Protein AF-X1U7I9-F1 (afdb_monomer)

Organism: NCBI:txid412755

Secondary structure (DSSP, 8-state):
--HHHHHHPPSSHHHHHHIIIIIS--PPPS---SSHHHHHHH-S-EEPTTSSEEEE--GGGTT--EEEE--TTT-HHHHHHHHHHHHT-B-TTS-BS-SEEEEEE-TTS-EEEEEEE---SSTTPPPEEEE-SS-BS-HHHHHHHHHHHHHHH-

Sequence (154 aa):
MDKSTILAMEAGEGLDKLVAAEVMGELMPEPTPENALDLQLAGSPVKSPKGNWLCLCRYDEGDIPTWRPLPYSTDIAAAWPVVERMRSMEDGQGSALLCCLTIYSDHDLCWDIRWRYSELSNRNDGHKEHRLPTCYDDFPEAICKAALLTKLAG

Radius of gyration: 17.8 Å; Cα contacts (8 Å, |Δi|>4): 269; chains: 1; bounding box: 46×27×50 Å

Structure (mmCIF, N/CA/C/O backbone):
data_AF-X1U7I9-F1
#
_entry.id   AF-X1U7I9-F1
#
loop_
_atom_site.group_PDB
_atom_site.id
_atom_site.type_symbol
_atom_site.label_atom_id
_atom_site.label_alt_id
_atom_site.label_comp_id
_atom_site.label_asym_id
_atom_site.label_entity_id
_atom_site.label_seq_id
_atom_site.pdbx_PDB_ins_code
_atom_site.Cartn_x
_atom_site.Cartn_y
_atom_site.Cartn_z
_atom_site.occupancy
_atom_site.B_iso_or_equiv
_atom_site.auth_seq_id
_atom_site.auth_comp_id
_atom_site.auth_asym_id
_atom_site.auth_atom_id
_atom_site.pdbx_PDB_model_num
ATOM 1 N N . MET A 1 1 ? 9.390 -12.060 1.003 1.00 79.44 1 MET A N 1
ATOM 2 C CA . MET A 1 1 ? 8.123 -12.278 0.273 1.00 79.44 1 MET A CA 1
ATOM 3 C C . MET A 1 1 ? 8.441 -12.413 -1.203 1.00 79.44 1 MET A C 1
ATOM 5 O O . MET A 1 1 ? 9.406 -11.796 -1.629 1.00 79.44 1 MET A O 1
ATOM 9 N N . ASP A 1 2 ? 7.720 -13.227 -1.965 1.00 89.19 2 ASP A N 1
ATOM 10 C CA . ASP A 1 2 ? 7.990 -13.438 -3.391 1.00 89.19 2 ASP A CA 1
ATOM 11 C C . ASP A 1 2 ? 6.939 -12.755 -4.285 1.00 89.19 2 ASP A C 1
ATOM 13 O O . ASP A 1 2 ? 5.849 -12.383 -3.844 1.00 89.19 2 ASP A O 1
ATOM 17 N N . LYS A 1 3 ? 7.277 -12.602 -5.570 1.00 87.31 3 LYS A N 1
ATOM 18 C CA . LYS A 1 3 ? 6.434 -11.936 -6.573 1.00 87.31 3 LYS A CA 1
ATOM 19 C C . LYS A 1 3 ? 5.053 -12.581 -6.718 1.00 87.31 3 LYS A C 1
ATOM 21 O O . LYS A 1 3 ? 4.079 -11.857 -6.903 1.00 87.31 3 LYS A O 1
ATOM 26 N N . SER A 1 4 ? 4.962 -13.913 -6.665 1.00 88.38 4 SER A N 1
ATOM 27 C CA . SER A 1 4 ? 3.691 -14.612 -6.887 1.00 88.38 4 SER A CA 1
ATOM 28 C C . SER A 1 4 ? 2.707 -14.363 -5.746 1.00 88.38 4 SER A C 1
ATOM 30 O O . SER A 1 4 ? 1.541 -14.072 -6.006 1.00 88.38 4 SER A O 1
ATOM 32 N N . THR A 1 5 ? 3.201 -14.346 -4.505 1.00 91.25 5 THR A N 1
ATOM 33 C CA . THR A 1 5 ? 2.375 -14.044 -3.335 1.00 91.25 5 THR A CA 1
ATOM 34 C C . THR A 1 5 ? 1.824 -12.622 -3.395 1.00 91.25 5 THR A C 1
ATOM 36 O O . THR A 1 5 ? 0.626 -12.451 -3.224 1.00 91.25 5 THR A O 1
ATOM 39 N N . ILE A 1 6 ? 2.640 -11.606 -3.714 1.00 89.69 6 ILE A N 1
ATOM 40 C CA . ILE A 1 6 ? 2.164 -10.207 -3.808 1.00 89.69 6 ILE A CA 1
ATOM 41 C C . ILE A 1 6 ? 1.063 -10.051 -4.859 1.00 89.69 6 ILE A C 1
ATOM 43 O O . ILE A 1 6 ? 0.075 -9.362 -4.623 1.00 89.69 6 ILE A O 1
ATOM 47 N N . LEU A 1 7 ? 1.218 -10.691 -6.020 1.00 88.62 7 LEU A N 1
ATOM 48 C CA . LEU A 1 7 ? 0.227 -10.607 -7.094 1.00 88.62 7 LEU A CA 1
ATOM 49 C C . LEU A 1 7 ? -1.103 -11.272 -6.716 1.00 88.62 7 LEU A C 1
ATOM 51 O O . LEU A 1 7 ? -2.151 -10.785 -7.134 1.00 88.62 7 LEU A O 1
ATOM 55 N N . ALA A 1 8 ? -1.058 -12.341 -5.918 1.00 91.38 8 ALA A N 1
ATOM 56 C CA . ALA A 1 8 ? -2.233 -13.082 -5.467 1.00 91.38 8 ALA A CA 1
ATOM 57 C C . ALA A 1 8 ? -2.956 -12.451 -4.263 1.00 91.38 8 ALA A C 1
ATOM 59 O O . ALA A 1 8 ? -4.062 -12.875 -3.944 1.00 91.38 8 ALA A O 1
ATOM 60 N N . MET A 1 9 ? -2.356 -11.470 -3.578 1.00 92.62 9 MET A N 1
ATOM 61 C CA . MET A 1 9 ? -3.013 -10.786 -2.458 1.00 92.62 9 MET A CA 1
ATOM 62 C C . MET A 1 9 ? -4.183 -9.940 -2.952 1.00 92.62 9 MET A C 1
ATOM 64 O O . MET A 1 9 ? -4.022 -9.163 -3.887 1.00 92.62 9 MET A O 1
ATOM 68 N N . GLU A 1 10 ? -5.336 -10.054 -2.308 1.00 92.88 10 GLU A N 1
ATOM 69 C CA . GLU A 1 10 ? -6.471 -9.163 -2.559 1.00 92.88 10 GLU A CA 1
ATOM 70 C C . GLU A 1 10 ? -6.238 -7.785 -1.921 1.00 92.88 10 GLU A C 1
ATOM 72 O O . GLU A 1 10 ? -5.449 -7.642 -0.977 1.00 92.88 10 GLU A O 1
ATOM 77 N N . ALA A 1 11 ? -6.934 -6.769 -2.434 1.00 92.94 11 ALA A N 1
ATOM 78 C CA . ALA A 1 11 ? -6.999 -5.465 -1.790 1.00 92.94 11 ALA A CA 1
ATOM 79 C C . ALA A 1 11 ? -7.575 -5.582 -0.367 1.00 92.94 11 ALA A C 1
ATOM 81 O O . ALA A 1 11 ? -8.477 -6.374 -0.092 1.00 92.94 11 ALA A O 1
ATOM 82 N N . GLY A 1 12 ? -7.049 -4.770 0.546 1.00 93.50 12 GLY A N 1
ATOM 83 C CA . GLY A 1 12 ? -7.462 -4.717 1.941 1.00 93.50 12 GLY A CA 1
ATOM 84 C C . GLY A 1 12 ? -6.295 -4.805 2.918 1.00 93.50 12 GLY A C 1
ATOM 85 O O . GLY A 1 12 ? -5.121 -4.677 2.570 1.00 93.50 12 GLY A O 1
ATOM 86 N N . GLU A 1 13 ? -6.633 -5.061 4.182 1.00 92.06 13 GLU A N 1
ATOM 87 C CA . GLU A 1 13 ? -5.721 -4.859 5.309 1.00 92.06 13 GLU A CA 1
ATOM 88 C C . GLU A 1 13 ? -4.409 -5.646 5.202 1.00 92.06 13 GLU A C 1
ATOM 90 O O . GLU A 1 13 ? -3.361 -5.149 5.606 1.00 92.06 13 GLU A O 1
ATOM 95 N N . GLY A 1 14 ? -4.436 -6.865 4.657 1.00 94.25 14 GLY A N 1
ATOM 96 C CA . GLY A 1 14 ? -3.224 -7.665 4.474 1.00 94.25 14 GLY A CA 1
ATOM 97 C C . GLY A 1 14 ? -2.220 -6.995 3.533 1.00 94.25 14 GLY A C 1
ATOM 98 O O . GLY A 1 14 ? -1.033 -6.909 3.857 1.00 94.25 14 GLY A O 1
ATOM 99 N N . LEU A 1 15 ? -2.700 -6.487 2.394 1.00 94.81 15 LEU A N 1
ATOM 100 C CA . LEU A 1 15 ? -1.881 -5.763 1.424 1.00 94.81 15 LEU A CA 1
ATOM 101 C C . LEU A 1 15 ? -1.442 -4.406 1.988 1.00 94.81 15 LEU A C 1
ATOM 103 O O . LEU A 1 15 ? -0.271 -4.048 1.884 1.00 94.81 15 LEU A O 1
ATOM 107 N N . ASP A 1 16 ? -2.340 -3.701 2.673 1.00 96.69 16 ASP A N 1
ATOM 108 C CA . ASP A 1 16 ? -2.069 -2.391 3.269 1.00 96.69 16 ASP A CA 1
ATOM 109 C C . ASP A 1 16 ? -0.999 -2.445 4.367 1.00 96.69 16 ASP A C 1
ATOM 111 O O . ASP A 1 16 ? -0.104 -1.600 4.405 1.00 96.69 16 ASP A O 1
ATOM 115 N N . LYS A 1 17 ? -1.037 -3.468 5.234 1.00 94.94 17 LYS A N 1
ATOM 116 C CA . LYS A 1 17 ? -0.002 -3.704 6.257 1.00 94.94 17 LYS A CA 1
ATOM 117 C C . LYS A 1 17 ? 1.365 -3.895 5.618 1.00 94.94 17 LYS A C 1
ATOM 119 O O . LYS A 1 17 ? 2.361 -3.362 6.106 1.00 94.94 17 LYS A O 1
ATOM 124 N N . LEU A 1 18 ? 1.404 -4.656 4.527 1.00 95.31 18 LEU A N 1
ATOM 125 C CA . LEU A 1 18 ? 2.635 -4.925 3.807 1.00 95.31 18 LEU A CA 1
ATOM 126 C C . LEU A 1 18 ? 3.174 -3.653 3.141 1.00 95.31 18 LEU A C 1
ATOM 128 O O . LEU A 1 18 ? 4.366 -3.383 3.234 1.00 95.31 18 LEU A O 1
ATOM 132 N N . VAL A 1 19 ? 2.313 -2.830 2.538 1.00 95.06 19 VAL A N 1
ATOM 133 C CA . VAL A 1 19 ? 2.701 -1.524 1.977 1.00 95.06 19 VAL A CA 1
ATOM 134 C C . VAL A 1 19 ? 3.221 -0.584 3.069 1.00 95.06 19 VAL A C 1
ATOM 136 O O . VAL A 1 19 ? 4.281 0.021 2.894 1.00 95.06 19 VAL A O 1
ATOM 139 N N . ALA A 1 20 ? 2.541 -0.493 4.214 1.00 94.69 20 ALA A N 1
ATOM 140 C CA . ALA A 1 20 ? 2.972 0.335 5.340 1.00 94.69 20 ALA A CA 1
ATOM 141 C C . ALA A 1 20 ? 4.374 -0.064 5.842 1.00 94.69 20 ALA A C 1
ATOM 143 O O . ALA A 1 20 ? 5.261 0.783 5.986 1.00 94.69 20 ALA A O 1
ATOM 144 N N . ALA A 1 21 ? 4.601 -1.364 6.038 1.00 93.56 21 ALA A N 1
ATOM 145 C CA . ALA A 1 21 ? 5.871 -1.891 6.523 1.00 93.56 21 ALA A CA 1
ATOM 146 C C . ALA A 1 21 ? 6.986 -1.777 5.477 1.00 93.56 21 ALA A C 1
ATOM 148 O O . ALA A 1 21 ? 8.064 -1.248 5.753 1.00 93.56 21 ALA A O 1
ATOM 149 N N . GLU A 1 22 ? 6.734 -2.264 4.264 1.00 92.50 22 GLU A N 1
ATOM 150 C CA . GLU A 1 22 ? 7.778 -2.459 3.269 1.00 92.50 22 GLU A CA 1
ATOM 151 C C . GLU A 1 22 ? 8.035 -1.194 2.450 1.00 92.50 22 GLU A C 1
ATOM 153 O O . GLU A 1 22 ? 9.190 -0.820 2.250 1.00 92.50 22 GLU A O 1
ATOM 158 N N . VAL A 1 23 ? 6.988 -0.516 1.990 1.00 91.62 23 VAL A N 1
ATOM 159 C CA . VAL A 1 23 ? 7.126 0.650 1.107 1.00 91.62 23 VAL A CA 1
ATOM 160 C C . VAL A 1 23 ? 7.264 1.934 1.920 1.00 91.62 23 VAL A C 1
ATOM 162 O O . VAL A 1 23 ? 8.203 2.710 1.715 1.00 91.62 23 VAL A O 1
ATOM 165 N N . MET A 1 24 ? 6.360 2.144 2.877 1.00 92.50 24 MET A N 1
ATOM 166 C CA . MET A 1 24 ? 6.351 3.356 3.705 1.00 92.50 24 MET A CA 1
ATOM 167 C C . MET A 1 24 ? 7.368 3.292 4.855 1.00 92.50 24 MET A C 1
ATOM 169 O O . MET A 1 24 ? 7.723 4.321 5.438 1.00 92.50 24 MET A O 1
ATOM 173 N N . GLY A 1 25 ? 7.912 2.105 5.141 1.00 91.69 25 GLY A N 1
ATOM 174 C CA . GLY A 1 25 ? 8.976 1.913 6.122 1.00 91.69 25 GLY A CA 1
ATOM 175 C C . GLY A 1 25 ? 8.511 2.151 7.558 1.00 91.69 25 GLY A C 1
ATOM 176 O O . GLY A 1 25 ? 9.272 2.695 8.365 1.00 91.69 25 GLY A O 1
ATOM 177 N N . GLU A 1 26 ? 7.256 1.830 7.871 1.00 92.44 26 GLU A N 1
ATOM 178 C CA . GLU A 1 26 ? 6.701 1.901 9.220 1.00 92.44 26 GLU A CA 1
ATOM 179 C C . GLU A 1 26 ? 6.085 0.557 9.607 1.00 92.44 26 GLU A C 1
ATOM 181 O O . GLU A 1 26 ? 5.020 0.185 9.116 1.00 92.44 26 GLU A O 1
ATOM 186 N N . LEU A 1 27 ? 6.752 -0.164 10.512 1.00 91.81 27 LEU A N 1
ATOM 187 C CA . LEU A 1 27 ? 6.175 -1.349 11.143 1.00 91.81 27 LEU A CA 1
ATOM 188 C C . LEU A 1 27 ? 4.970 -0.961 12.003 1.00 91.81 27 LEU A C 1
ATOM 190 O O . LEU A 1 27 ? 4.854 0.180 12.454 1.00 91.81 27 LEU A O 1
ATOM 194 N N . MET A 1 28 ? 4.099 -1.937 12.251 1.00 90.50 28 MET A N 1
ATOM 195 C CA . MET A 1 28 ? 2.988 -1.764 13.178 1.00 90.50 28 MET A CA 1
ATOM 196 C C . MET A 1 28 ? 3.521 -1.321 14.555 1.00 90.50 28 MET A C 1
ATOM 198 O O . MET A 1 28 ? 4.443 -1.963 15.064 1.00 90.50 28 MET A O 1
ATOM 202 N N . PRO A 1 29 ? 2.987 -0.245 15.158 1.00 87.38 29 PRO A N 1
ATOM 203 C CA . PRO A 1 29 ? 3.475 0.232 16.447 1.00 87.38 29 PRO A CA 1
ATOM 204 C C . PRO A 1 29 ? 3.172 -0.726 17.610 1.00 87.38 29 PRO A C 1
ATOM 206 O O . PRO A 1 29 ? 2.086 -1.298 17.694 1.00 87.38 29 PRO A O 1
ATOM 209 N N . GLU A 1 30 ? 4.103 -0.801 18.563 1.00 78.75 30 GLU A N 1
ATOM 210 C CA . GLU A 1 30 ? 3.913 -1.356 19.909 1.00 78.75 30 GLU A CA 1
ATOM 211 C C . GLU A 1 30 ? 4.213 -0.205 20.890 1.00 78.75 30 GLU A C 1
ATOM 213 O O . GLU A 1 30 ? 5.366 0.230 20.939 1.00 78.75 30 GLU A O 1
ATOM 218 N N . PRO A 1 31 ? 3.232 0.395 21.596 1.00 69.50 31 PRO A N 1
ATOM 219 C CA . PRO A 1 31 ? 2.014 -0.233 22.110 1.00 69.50 31 PRO A CA 1
ATOM 220 C C . PRO A 1 31 ? 0.694 0.255 21.479 1.00 69.50 31 PRO A C 1
ATOM 222 O O . PRO A 1 31 ? 0.589 1.358 20.940 1.00 69.50 31 PRO A O 1
ATOM 225 N N . THR A 1 32 ? -0.351 -0.570 21.588 1.00 66.69 32 THR A N 1
ATOM 226 C CA . THR A 1 32 ? -1.752 -0.125 21.505 1.00 66.69 32 THR A CA 1
ATOM 227 C C . THR A 1 32 ? -2.143 0.558 22.821 1.00 66.69 32 THR A C 1
ATOM 229 O O . THR A 1 32 ? -1.759 0.053 23.877 1.00 66.69 32 THR A O 1
ATOM 232 N N . PRO A 1 33 ? -2.901 1.669 22.798 1.00 69.62 33 PRO A N 1
ATOM 233 C CA . PRO A 1 33 ? -3.526 2.234 23.995 1.00 69.62 33 PRO A CA 1
ATOM 234 C C . PRO A 1 33 ? -4.249 1.148 24.803 1.00 69.62 33 PRO A C 1
ATOM 236 O O . PRO A 1 33 ? -4.850 0.247 24.216 1.00 69.62 33 PRO A O 1
ATOM 239 N N . GLU A 1 34 ? -4.175 1.210 26.134 1.00 67.69 34 GLU A N 1
ATOM 240 C CA . GLU A 1 34 ? -4.648 0.120 26.999 1.00 67.69 34 GLU A CA 1
ATOM 241 C C . GLU A 1 34 ? -6.177 0.008 27.025 1.00 67.69 34 GLU A C 1
ATOM 243 O O . GLU A 1 34 ? -6.713 -1.076 27.262 1.00 67.69 34 GLU A O 1
ATOM 248 N N . ASN A 1 35 ? -6.900 1.103 26.773 1.00 70.25 35 ASN A N 1
ATOM 249 C CA . ASN A 1 35 ? -8.359 1.089 26.748 1.00 70.25 35 ASN A CA 1
ATOM 250 C C . ASN A 1 35 ? -8.964 2.127 25.775 1.00 70.25 35 ASN A C 1
ATOM 252 O O . ASN A 1 35 ? -8.307 3.055 25.303 1.00 70.25 35 ASN A O 1
ATOM 256 N N . ALA A 1 36 ? -10.258 1.968 25.478 1.00 67.38 36 ALA A N 1
ATOM 257 C CA . ALA A 1 36 ? -11.011 2.863 24.595 1.00 67.38 36 ALA A CA 1
ATOM 258 C C . ALA A 1 36 ? -11.124 4.306 25.128 1.00 67.38 36 ALA A C 1
ATOM 260 O O . ALA A 1 36 ? -11.263 5.242 24.340 1.00 67.38 36 ALA A O 1
ATOM 261 N N . LEU A 1 37 ? -11.056 4.499 26.452 1.00 70.94 37 LEU A N 1
ATOM 262 C CA . LEU A 1 37 ? -11.091 5.823 27.074 1.00 70.94 37 LEU A CA 1
ATOM 263 C C . LEU A 1 37 ? -9.816 6.613 26.742 1.00 70.94 37 LEU A C 1
ATOM 265 O O . LEU A 1 37 ? -9.910 7.796 26.429 1.00 70.94 37 LEU A O 1
ATOM 269 N N . ASP A 1 38 ? -8.653 5.960 26.712 1.00 71.06 38 ASP A N 1
ATOM 270 C CA . ASP A 1 38 ? -7.381 6.576 26.322 1.00 71.06 38 ASP A CA 1
ATOM 271 C C . ASP A 1 38 ? -7.430 7.075 24.869 1.00 71.06 38 ASP A C 1
ATOM 273 O O . ASP A 1 38 ? -6.964 8.175 24.566 1.00 71.06 38 ASP A O 1
ATOM 277 N N . LEU A 1 39 ? -8.067 6.307 23.976 1.00 72.81 39 LEU A N 1
ATOM 278 C CA . LEU A 1 39 ? -8.317 6.723 22.592 1.00 72.81 39 LEU A CA 1
ATOM 279 C C . LEU A 1 39 ? -9.301 7.897 22.503 1.00 72.81 39 LEU A C 1
ATOM 281 O O . LEU A 1 39 ? -9.053 8.841 21.756 1.00 72.81 39 LEU A O 1
ATOM 285 N N . GLN A 1 40 ? -10.396 7.876 23.270 1.00 70.62 40 GLN A N 1
ATOM 286 C CA . GLN A 1 40 ? -11.362 8.982 23.293 1.00 70.62 40 GLN A CA 1
ATOM 287 C C . GLN A 1 40 ? -10.741 10.285 23.809 1.00 70.62 40 GLN A C 1
ATOM 289 O O . GLN A 1 40 ? -11.025 11.356 23.271 1.00 70.62 40 GLN A O 1
ATOM 294 N N . LEU A 1 41 ? -9.876 10.202 24.823 1.00 72.56 41 LEU A N 1
ATOM 295 C CA . LEU A 1 41 ? -9.156 11.350 25.375 1.00 72.56 41 LEU A CA 1
ATOM 296 C C . LEU A 1 41 ? -8.102 11.903 24.406 1.00 72.56 41 LEU A C 1
ATOM 298 O O . LEU A 1 41 ? -7.852 13.108 24.408 1.00 72.56 41 LEU A O 1
ATOM 302 N N . ALA A 1 42 ? -7.512 11.053 23.561 1.00 68.19 42 ALA A N 1
ATOM 303 C CA . ALA A 1 42 ? -6.547 11.463 22.543 1.00 68.19 42 ALA A CA 1
ATOM 304 C C . ALA A 1 42 ? -7.181 12.215 21.350 1.00 68.19 42 ALA A C 1
ATOM 306 O O . ALA A 1 42 ? -6.468 12.888 20.602 1.00 68.19 42 ALA A O 1
ATOM 307 N N . GLY A 1 43 ? -8.508 12.158 21.191 1.00 65.31 43 GLY A N 1
ATOM 308 C CA . GLY A 1 43 ? -9.233 12.791 20.086 1.00 65.31 43 GLY A CA 1
ATOM 309 C C . GLY A 1 43 ? -9.210 11.973 18.786 1.00 65.31 43 GLY A C 1
ATOM 310 O O . GLY A 1 43 ? -8.927 10.779 18.803 1.00 65.31 43 GLY A O 1
ATOM 311 N N . SER A 1 44 ? -9.573 12.613 17.658 1.00 60.12 44 SER A N 1
ATOM 312 C CA . SER A 1 44 ? -9.607 12.024 16.299 1.00 60.12 44 SER A CA 1
ATOM 313 C C . SER A 1 44 ? -8.442 11.063 16.024 1.00 60.12 44 SE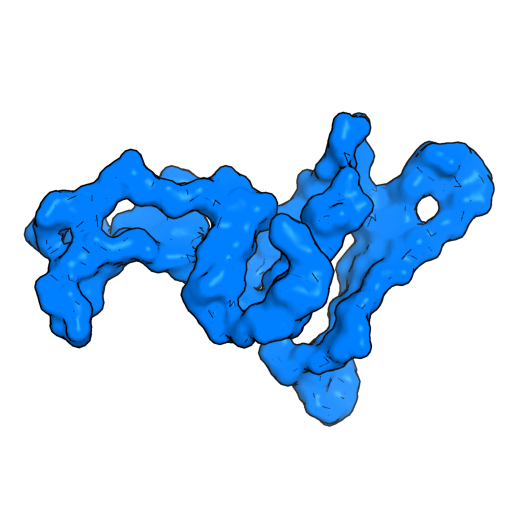R A C 1
ATOM 315 O O . SER A 1 44 ? -7.346 11.318 16.516 1.00 60.12 44 SER A O 1
ATOM 317 N N . PRO A 1 45 ? -8.655 10.018 15.194 1.00 71.88 45 PRO A N 1
ATOM 318 C CA . PRO A 1 45 ? -7.894 8.770 15.202 1.00 71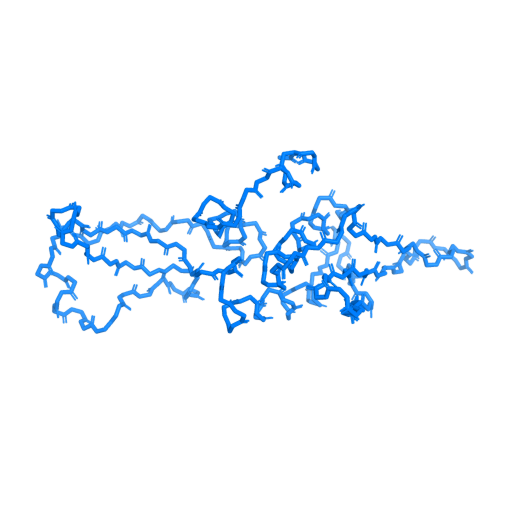.88 45 PRO A CA 1
ATOM 319 C C . PRO A 1 45 ? -6.418 8.931 15.540 1.00 71.88 45 PRO A C 1
ATOM 321 O O . PRO A 1 45 ? -5.704 9.654 14.838 1.00 71.88 45 PRO A O 1
ATOM 324 N N . VAL A 1 46 ? -5.956 8.226 16.576 1.00 84.81 46 VAL A N 1
ATOM 325 C CA . VAL A 1 46 ? -4.541 8.238 16.954 1.00 84.81 46 VAL A CA 1
ATOM 326 C C . VAL A 1 46 ? -3.726 7.708 15.784 1.00 84.81 46 VAL A C 1
ATOM 328 O O . VAL A 1 46 ? -3.942 6.594 15.311 1.00 84.81 46 VAL A O 1
ATOM 331 N N . LYS A 1 47 ? -2.800 8.529 15.293 1.00 87.44 47 LYS A N 1
ATOM 332 C CA . LYS A 1 47 ? -1.929 8.187 14.168 1.00 87.44 47 LYS A CA 1
ATOM 333 C C . LYS A 1 47 ? -0.579 7.712 14.679 1.00 87.44 47 LYS A C 1
ATOM 335 O O . LYS A 1 47 ? -0.089 8.208 15.694 1.00 87.44 47 LYS A O 1
ATOM 340 N N . SER A 1 48 ? 0.046 6.793 13.954 1.00 89.00 48 SER A N 1
ATOM 341 C CA . SER A 1 48 ? 1.457 6.475 14.168 1.00 89.00 48 SER A CA 1
ATOM 342 C C . SER A 1 48 ? 2.351 7.694 13.892 1.00 89.00 48 SER A C 1
ATOM 344 O O . SER A 1 48 ? 1.916 8.636 13.221 1.00 89.00 48 SER A O 1
ATOM 346 N N . PRO A 1 49 ? 3.616 7.698 14.356 1.00 86.75 49 PRO A N 1
ATOM 347 C CA . PRO A 1 49 ? 4.536 8.814 14.139 1.00 86.75 49 PRO A CA 1
ATOM 348 C C . PRO A 1 49 ? 4.707 9.225 12.672 1.00 86.75 49 PRO A C 1
ATOM 350 O O . PRO A 1 49 ? 4.819 10.418 12.392 1.00 86.75 49 PRO A O 1
ATOM 353 N N . LYS A 1 50 ? 4.712 8.269 11.728 1.00 88.19 50 LYS A N 1
ATOM 354 C CA . LYS A 1 50 ? 4.755 8.576 10.286 1.00 88.19 50 LYS A CA 1
ATOM 355 C C . LYS A 1 50 ? 3.370 8.608 9.634 1.00 88.19 50 LYS A C 1
ATOM 357 O O . LYS A 1 50 ? 3.267 8.893 8.445 1.00 88.19 50 LYS A O 1
ATOM 362 N N . GLY A 1 51 ? 2.314 8.343 10.399 1.00 89.50 51 GLY A N 1
ATOM 363 C CA . GLY A 1 51 ? 0.926 8.439 9.9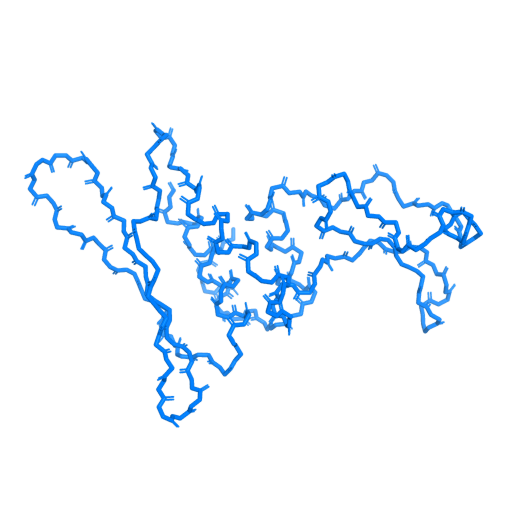68 1.00 89.50 51 GLY A CA 1
ATOM 364 C C . GLY A 1 51 ? 0.427 7.304 9.075 1.00 89.50 51 GLY A C 1
ATOM 365 O O . GLY A 1 51 ? -0.666 7.443 8.538 1.00 89.50 51 GLY A O 1
ATOM 366 N N . ASN A 1 52 ? 1.174 6.205 8.913 1.00 92.62 52 ASN A N 1
ATOM 367 C CA . ASN A 1 52 ? 0.762 5.067 8.078 1.00 92.62 52 ASN A CA 1
ATOM 368 C C . ASN A 1 52 ? -0.168 4.086 8.804 1.00 92.62 52 ASN A C 1
ATOM 370 O O . ASN A 1 52 ? -0.724 3.184 8.176 1.00 92.62 52 ASN A O 1
ATOM 374 N N . TRP A 1 53 ? -0.349 4.268 10.114 1.00 92.38 53 TRP A N 1
ATOM 375 C CA . TRP A 1 53 ? -1.247 3.471 10.938 1.00 92.38 53 TRP A CA 1
ATOM 376 C C . TRP A 1 53 ? -2.202 4.362 11.718 1.00 92.38 53 TRP A C 1
ATOM 378 O O . TRP A 1 53 ? -1.834 5.439 12.193 1.00 92.38 53 TRP A O 1
ATOM 388 N N . LEU A 1 54 ? -3.424 3.873 11.880 1.00 90.31 54 LEU A N 1
ATOM 389 C CA . LEU A 1 54 ? -4.469 4.459 12.701 1.00 90.31 54 LEU A CA 1
ATOM 390 C C . LEU A 1 54 ? -4.814 3.482 13.818 1.00 90.31 54 LEU A C 1
ATOM 392 O O . LEU A 1 54 ? -5.090 2.312 13.557 1.00 90.31 54 LEU A O 1
ATOM 396 N N . CYS A 1 55 ? -4.814 3.954 15.057 1.00 88.38 55 CYS A N 1
ATOM 397 C CA . CYS A 1 55 ? -5.360 3.207 16.174 1.00 88.38 55 CYS A CA 1
ATOM 398 C C . CYS A 1 55 ? -6.833 3.581 16.328 1.00 88.38 55 CYS A C 1
ATOM 400 O O . CYS A 1 55 ? -7.174 4.751 16.522 1.00 88.38 55 CYS A O 1
ATOM 402 N N . LEU A 1 56 ? -7.702 2.584 16.177 1.00 85.62 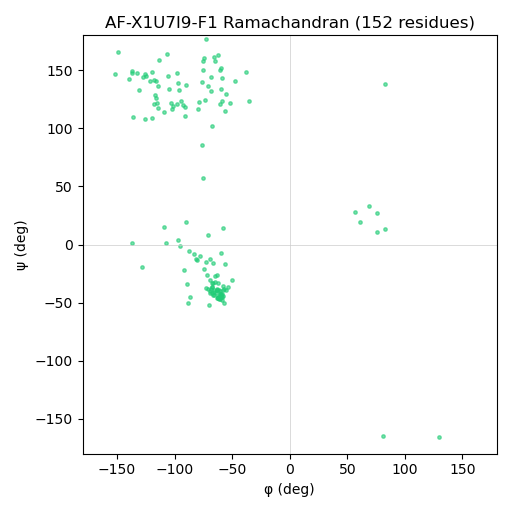56 LEU A N 1
ATOM 403 C CA . LEU A 1 56 ? -9.150 2.747 16.161 1.00 85.62 56 LEU A CA 1
ATOM 404 C C . LEU A 1 56 ? -9.802 1.710 17.080 1.00 85.62 56 LEU A C 1
ATOM 406 O O . LEU A 1 56 ? -9.328 0.578 17.173 1.00 85.62 56 LEU A O 1
ATOM 410 N N . CYS A 1 57 ? -10.919 2.090 17.698 1.00 82.94 57 CYS A N 1
ATOM 411 C CA . CYS A 1 57 ? -11.875 1.159 18.296 1.00 82.94 57 CYS A CA 1
ATOM 412 C C . CYS A 1 57 ? -12.989 0.905 17.286 1.00 82.94 57 CYS A C 1
ATOM 414 O O . CYS A 1 57 ? -13.531 1.856 16.712 1.00 82.94 57 CYS A O 1
ATOM 416 N N . ARG A 1 58 ? -13.347 -0.360 17.079 1.00 79.06 58 ARG A N 1
ATOM 417 C CA . ARG A 1 58 ? -14.533 -0.721 16.309 1.00 79.06 58 ARG A CA 1
ATOM 418 C C . ARG A 1 58 ? -15.560 -1.393 17.209 1.00 79.06 58 ARG A C 1
ATOM 420 O O . ARG A 1 58 ? -15.219 -2.263 18.010 1.00 79.06 58 ARG A O 1
ATOM 427 N N . TYR A 1 59 ? -16.817 -0.996 17.039 1.00 76.69 59 TYR A N 1
ATOM 428 C CA . TYR A 1 59 ? -17.927 -1.479 17.856 1.00 76.69 59 TYR A CA 1
ATOM 429 C C . TYR A 1 59 ? -18.147 -2.991 17.702 1.00 76.69 59 TYR A C 1
ATOM 431 O O . TYR A 1 59 ? -18.387 -3.701 18.674 1.00 76.69 59 TYR A O 1
ATOM 439 N N . ASP A 1 60 ? -18.004 -3.502 16.479 1.00 81.62 60 ASP A N 1
ATOM 440 C CA . ASP A 1 60 ? -18.108 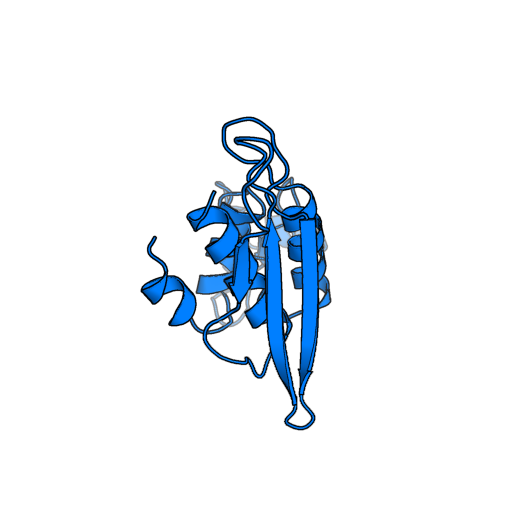-4.923 16.140 1.00 81.62 60 ASP A CA 1
ATOM 441 C C . ASP A 1 60 ? -16.945 -5.774 16.678 1.00 81.62 60 ASP A C 1
ATOM 443 O O . ASP A 1 60 ? -17.053 -6.997 16.729 1.00 81.62 60 ASP A O 1
ATOM 447 N N . GLU A 1 61 ? -15.871 -5.139 17.153 1.00 78.94 61 GLU A N 1
ATOM 448 C CA . GLU A 1 61 ? -14.687 -5.789 17.728 1.00 78.94 61 GLU A CA 1
ATOM 449 C C . GLU A 1 61 ? -14.582 -5.577 19.249 1.00 78.94 61 GLU A C 1
ATOM 451 O O . GLU A 1 61 ? -13.534 -5.812 19.850 1.00 78.94 61 GLU A O 1
ATOM 456 N N . GLY A 1 62 ? -15.672 -5.139 19.889 1.00 79.38 62 GLY A N 1
ATOM 457 C CA . GLY A 1 62 ? -15.737 -4.949 21.340 1.00 79.38 62 GLY A CA 1
ATOM 458 C C . GLY A 1 62 ? -15.010 -3.700 21.839 1.00 79.38 62 GLY A C 1
ATOM 459 O O . GLY A 1 62 ? -14.547 -3.691 22.978 1.00 79.38 62 GLY A O 1
ATOM 460 N N . ASP A 1 63 ? -14.886 -2.673 20.992 1.00 79.19 63 ASP A N 1
ATOM 461 C CA . ASP A 1 63 ? -14.208 -1.405 21.290 1.00 79.19 63 ASP A CA 1
ATOM 462 C C . ASP A 1 63 ? -12.741 -1.574 21.730 1.00 79.19 63 ASP A C 1
ATOM 464 O O . ASP A 1 63 ? -12.186 -0.743 22.449 1.00 79.19 63 ASP A O 1
ATOM 468 N N . ILE A 1 64 ? -12.081 -2.639 21.266 1.00 82.44 64 ILE A N 1
ATOM 469 C CA . ILE A 1 64 ? -10.672 -2.904 21.565 1.00 82.44 64 ILE A CA 1
ATOM 470 C C . ILE A 1 64 ? -9.778 -2.017 20.675 1.00 82.44 64 ILE A C 1
ATOM 472 O O . ILE A 1 64 ? -9.868 -2.106 19.444 1.00 82.44 64 ILE A O 1
ATOM 476 N N . PRO A 1 65 ? -8.890 -1.185 21.260 1.00 84.88 65 PRO A N 1
ATOM 477 C CA . PRO A 1 65 ? -7.921 -0.384 20.514 1.00 84.88 65 PRO A CA 1
ATOM 478 C C . PRO A 1 65 ? -7.038 -1.252 19.611 1.00 84.88 65 PRO A C 1
ATOM 480 O O . PRO A 1 65 ? -6.245 -2.057 20.095 1.00 84.88 65 PRO A O 1
ATOM 483 N N . THR A 1 66 ? -7.144 -1.076 18.293 1.00 85.94 66 THR A N 1
ATOM 484 C CA . THR A 1 66 ? -6.379 -1.873 17.322 1.00 85.94 66 THR A CA 1
ATOM 485 C C . THR A 1 66 ? -5.697 -0.978 16.296 1.00 85.94 66 THR A C 1
ATOM 487 O O . THR A 1 66 ? -6.321 -0.088 15.716 1.00 85.94 66 THR A O 1
ATOM 490 N N . TRP A 1 67 ? -4.408 -1.225 16.043 1.00 90.12 67 TRP A N 1
ATOM 491 C CA . TRP A 1 67 ? -3.680 -0.594 14.943 1.00 90.12 67 TRP A CA 1
ATOM 492 C C . TRP A 1 67 ? -4.112 -1.185 13.602 1.00 90.12 67 TRP A C 1
ATOM 494 O O . TRP A 1 67 ? -4.014 -2.390 13.369 1.00 90.12 67 TRP A O 1
ATOM 504 N N . ARG A 1 68 ? -4.553 -0.316 12.697 1.00 90.69 68 ARG A N 1
ATOM 505 C CA . ARG A 1 68 ? -4.892 -0.641 11.312 1.00 90.69 68 ARG A CA 1
ATOM 506 C C . ARG A 1 68 ? -4.022 0.201 10.382 1.00 90.69 68 ARG A C 1
ATOM 508 O O . ARG A 1 68 ? -3.776 1.367 10.695 1.00 90.69 68 ARG A O 1
ATOM 515 N N . PRO A 1 69 ? -3.533 -0.353 9.267 1.00 93.94 69 PRO A N 1
ATOM 516 C CA . PRO A 1 69 ? -2.842 0.452 8.270 1.00 93.94 69 PRO A CA 1
ATOM 517 C C . PRO A 1 69 ? -3.822 1.445 7.628 1.00 93.94 69 PRO A C 1
ATOM 519 O O . PRO A 1 69 ? -5.042 1.255 7.677 1.00 93.94 69 PRO A O 1
ATOM 522 N N . LEU A 1 70 ? -3.296 2.493 6.997 1.00 94.62 70 LEU A N 1
ATOM 523 C CA . LEU A 1 70 ? -4.097 3.282 6.064 1.00 94.62 70 LEU A CA 1
ATOM 524 C C . LEU A 1 70 ? -4.589 2.406 4.895 1.00 94.62 70 LEU A C 1
ATOM 526 O O . LEU A 1 70 ? -3.892 1.465 4.515 1.00 94.62 70 LEU A O 1
ATOM 530 N N . PRO A 1 71 ? -5.756 2.722 4.305 1.00 95.31 71 PRO A N 1
ATOM 531 C CA . PRO A 1 71 ? -6.371 1.935 3.234 1.00 95.31 71 PRO A CA 1
ATOM 532 C C . PRO A 1 71 ? -5.669 2.125 1.874 1.00 95.31 71 PRO A C 1
ATOM 534 O O . PRO A 1 71 ? -6.285 2.543 0.899 1.00 95.31 71 PRO A O 1
ATOM 537 N N . TYR A 1 72 ? -4.366 1.851 1.789 1.00 95.31 72 TYR A N 1
ATOM 538 C CA . TYR A 1 72 ? -3.546 2.095 0.595 1.00 95.31 72 TYR A CA 1
ATOM 539 C C . TYR A 1 72 ? -4.087 1.429 -0.673 1.00 95.31 72 TYR A C 1
ATOM 541 O O . TYR A 1 72 ? -4.034 2.011 -1.750 1.00 95.31 72 TYR A O 1
ATOM 549 N N . SER A 1 73 ? -4.597 0.210 -0.559 1.00 94.56 73 SER A N 1
ATOM 550 C CA . SER A 1 73 ? -5.058 -0.607 -1.681 1.00 94.56 73 SER A CA 1
ATOM 551 C C . SER A 1 73 ? -6.512 -0.361 -2.070 1.00 94.56 73 SER A C 1
ATOM 553 O O . SER A 1 73 ? -6.953 -0.897 -3.080 1.00 94.56 73 SER A O 1
ATOM 555 N N . THR A 1 74 ? -7.249 0.458 -1.314 1.00 93.94 74 THR A N 1
ATOM 556 C CA . THR A 1 74 ? -8.684 0.712 -1.550 1.00 93.94 74 THR A CA 1
ATOM 557 C C . THR A 1 74 ? -9.045 2.198 -1.627 1.00 93.94 74 THR A C 1
ATOM 559 O O . THR A 1 74 ? -10.069 2.545 -2.208 1.00 93.94 74 THR A O 1
ATOM 562 N N . ASP A 1 75 ? -8.200 3.095 -1.113 1.00 94.19 75 ASP A N 1
ATOM 563 C CA . ASP A 1 75 ? -8.374 4.546 -1.192 1.00 94.19 75 ASP A CA 1
ATOM 564 C C . ASP A 1 75 ? -7.224 5.189 -1.972 1.00 94.19 75 ASP A C 1
ATOM 566 O O . ASP A 1 75 ? -6.055 5.133 -1.584 1.00 94.19 75 ASP A O 1
ATOM 570 N N . ILE A 1 76 ? -7.566 5.877 -3.061 1.00 91.06 76 ILE A N 1
ATOM 571 C CA . ILE A 1 76 ? -6.592 6.570 -3.903 1.00 91.06 76 ILE A CA 1
ATOM 572 C C . ILE A 1 76 ? -5.843 7.681 -3.158 1.00 91.06 76 ILE A C 1
ATOM 574 O O . ILE A 1 76 ? -4.662 7.910 -3.428 1.00 91.06 76 ILE A O 1
ATOM 578 N N . ALA A 1 77 ? -6.487 8.360 -2.204 1.00 92.88 77 ALA A N 1
ATOM 579 C CA . ALA A 1 77 ? -5.834 9.414 -1.436 1.00 92.88 77 ALA A CA 1
ATOM 580 C C . ALA A 1 77 ? -4.734 8.840 -0.528 1.00 92.88 77 ALA A C 1
ATOM 582 O O . ALA A 1 77 ? -3.669 9.447 -0.395 1.00 92.88 77 ALA A O 1
ATOM 583 N N . ALA A 1 78 ? -4.961 7.650 0.038 1.00 92.81 78 ALA A N 1
ATOM 584 C CA . ALA A 1 78 ? -3.957 6.904 0.790 1.00 92.81 78 ALA A CA 1
ATOM 585 C C . ALA A 1 78 ? -2.882 6.295 -0.126 1.00 92.81 78 ALA A C 1
ATOM 587 O O . ALA A 1 78 ? -1.703 6.307 0.229 1.00 92.81 78 ALA A O 1
ATOM 588 N N . ALA A 1 79 ? -3.257 5.812 -1.316 1.00 93.06 79 ALA A N 1
ATOM 589 C CA . ALA A 1 79 ? -2.339 5.214 -2.287 1.00 93.06 79 ALA A CA 1
ATOM 590 C C . ALA A 1 79 ? -1.356 6.220 -2.900 1.00 93.06 79 ALA A C 1
ATOM 592 O O . ALA A 1 79 ? -0.223 5.868 -3.218 1.00 93.06 79 ALA A O 1
ATOM 593 N N . TRP A 1 80 ? -1.752 7.481 -3.088 1.00 90.94 80 TRP A N 1
ATOM 594 C CA . TRP A 1 80 ? -0.905 8.463 -3.773 1.00 90.94 80 TRP A CA 1
ATOM 595 C C . TRP A 1 80 ? 0.459 8.709 -3.095 1.00 90.94 80 TRP A C 1
ATOM 597 O O . TRP A 1 80 ? 1.479 8.694 -3.788 1.00 90.94 80 TRP A O 1
ATOM 607 N N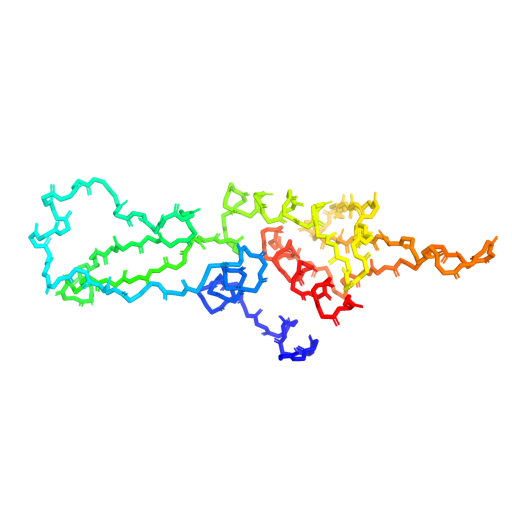 . PRO A 1 81 ? 0.550 8.845 -1.757 1.00 92.00 81 PRO A N 1
ATOM 608 C CA . PRO A 1 81 ? 1.828 8.835 -1.043 1.00 92.00 81 PRO A CA 1
ATOM 609 C C . PRO A 1 81 ? 2.756 7.660 -1.385 1.00 92.00 81 PRO A C 1
ATOM 611 O O . PRO A 1 81 ? 3.974 7.831 -1.361 1.00 92.00 81 PRO A O 1
ATOM 614 N N . VAL A 1 82 ? 2.216 6.489 -1.741 1.00 91.19 82 VAL A N 1
ATOM 615 C CA . VAL A 1 82 ? 3.004 5.320 -2.167 1.00 91.19 82 VAL A CA 1
ATOM 616 C C . VAL A 1 82 ? 3.712 5.610 -3.491 1.00 91.19 82 VAL A C 1
ATOM 618 O O . VAL A 1 82 ? 4.892 5.298 -3.633 1.00 91.19 82 VAL A O 1
ATOM 621 N N . VAL A 1 83 ? 3.041 6.277 -4.435 1.00 87.44 83 VAL A N 1
ATOM 622 C CA . VAL A 1 83 ? 3.641 6.710 -5.709 1.00 87.44 83 VAL A CA 1
ATOM 623 C C . VAL A 1 83 ? 4.789 7.683 -5.467 1.00 87.44 83 VAL A C 1
ATOM 625 O O . VAL A 1 83 ? 5.871 7.521 -6.036 1.00 87.44 83 VAL A O 1
ATOM 628 N N . GLU A 1 84 ? 4.583 8.678 -4.602 1.00 88.06 84 GLU A N 1
ATOM 629 C CA . GLU A 1 84 ? 5.648 9.623 -4.250 1.00 88.06 84 GLU A CA 1
ATOM 630 C C . GLU A 1 84 ? 6.810 8.906 -3.557 1.00 88.06 84 GLU A C 1
ATOM 632 O O . GLU A 1 84 ? 7.979 9.169 -3.850 1.00 88.06 84 GLU A O 1
ATOM 637 N N . ARG A 1 85 ? 6.508 7.917 -2.708 1.00 87.31 85 ARG A N 1
ATOM 638 C CA . ARG A 1 85 ? 7.534 7.100 -2.072 1.00 87.31 85 ARG A CA 1
ATOM 639 C C . ARG A 1 85 ? 8.339 6.313 -3.098 1.00 87.31 85 ARG A C 1
ATOM 641 O O . ARG A 1 85 ? 9.564 6.358 -3.023 1.00 87.31 85 ARG A O 1
ATOM 648 N N . MET A 1 86 ? 7.690 5.675 -4.073 1.00 82.56 86 MET A N 1
ATOM 649 C CA . MET A 1 86 ? 8.353 4.953 -5.168 1.00 82.56 86 MET A CA 1
ATOM 650 C C . MET A 1 86 ? 9.312 5.844 -5.964 1.00 82.56 86 MET A C 1
ATOM 652 O O . MET A 1 86 ? 10.394 5.395 -6.323 1.00 82.56 86 MET A O 1
ATOM 656 N N . ARG A 1 87 ? 8.961 7.115 -6.205 1.00 80.81 87 ARG A N 1
ATOM 657 C CA . ARG A 1 87 ? 9.849 8.080 -6.887 1.00 80.81 87 ARG A CA 1
ATOM 658 C C . ARG A 1 87 ? 11.114 8.402 -6.095 1.00 80.81 87 ARG A C 1
ATOM 660 O O . ARG A 1 87 ? 12.121 8.768 -6.685 1.00 80.81 87 ARG A O 1
ATOM 667 N N . SER A 1 88 ? 11.046 8.279 -4.772 1.00 81.81 88 SER A N 1
ATOM 668 C CA . SER A 1 88 ? 12.170 8.497 -3.854 1.00 81.81 88 SER A CA 1
ATOM 669 C C . SER A 1 88 ? 12.895 7.211 -3.448 1.00 81.81 88 SER A C 1
ATOM 671 O O . SER A 1 88 ? 13.748 7.251 -2.565 1.00 81.81 88 SER A O 1
ATOM 673 N N . MET A 1 89 ? 12.506 6.057 -4.000 1.00 78.25 89 MET A N 1
ATOM 674 C CA . MET A 1 89 ? 13.184 4.802 -3.696 1.00 78.25 89 MET A CA 1
ATOM 675 C C . MET A 1 89 ? 14.562 4.788 -4.346 1.00 78.25 89 MET A C 1
ATOM 677 O O . MET A 1 89 ? 14.708 5.147 -5.514 1.00 78.25 89 MET A O 1
ATOM 681 N N . GLU A 1 90 ? 15.546 4.330 -3.587 1.00 76.38 90 GLU A N 1
ATOM 682 C CA . GLU A 1 90 ? 16.927 4.166 -4.022 1.00 76.38 90 GLU A CA 1
ATOM 683 C C . GLU A 1 90 ? 17.333 2.697 -3.891 1.00 76.38 90 GLU A C 1
ATOM 685 O O . GLU A 1 90 ? 16.828 1.984 -3.019 1.00 76.38 90 GLU A O 1
ATOM 690 N N . ASP A 1 91 ? 18.220 2.242 -4.771 1.00 68.88 91 ASP A N 1
ATOM 691 C CA . ASP A 1 91 ? 18.834 0.923 -4.684 1.00 68.88 91 ASP A CA 1
ATOM 692 C C . ASP A 1 91 ? 19.866 0.883 -3.542 1.00 68.88 91 ASP A C 1
ATOM 694 O O . ASP A 1 91 ? 20.164 1.889 -2.892 1.00 68.88 91 ASP A O 1
ATOM 698 N N . GLY A 1 92 ? 20.466 -0.285 -3.298 1.00 65.38 92 GLY A N 1
ATOM 699 C CA . GLY A 1 92 ? 21.522 -0.430 -2.287 1.00 65.38 92 GLY A CA 1
ATOM 700 C C . GLY A 1 92 ? 22.773 0.438 -2.520 1.00 65.38 92 GLY A C 1
ATOM 701 O O . GLY A 1 92 ? 23.653 0.464 -1.660 1.00 65.38 92 GLY A O 1
ATOM 702 N N . GLN A 1 93 ? 22.875 1.131 -3.659 1.00 63.97 93 GLN A N 1
ATOM 703 C CA . GLN A 1 93 ? 23.969 2.030 -4.035 1.00 63.97 93 GLN A CA 1
ATOM 704 C C . GLN A 1 93 ? 23.555 3.514 -3.995 1.00 63.97 93 GLN A C 1
ATOM 706 O O . GLN A 1 93 ? 24.387 4.376 -4.283 1.00 63.97 93 GLN A O 1
ATOM 711 N N . GLY A 1 94 ? 22.311 3.827 -3.611 1.00 67.25 94 GLY A N 1
ATOM 712 C CA . GLY A 1 94 ? 21.784 5.194 -3.554 1.00 67.25 94 GLY A CA 1
ATOM 713 C C . GLY A 1 94 ? 21.281 5.735 -4.899 1.00 67.25 94 GLY A C 1
ATOM 714 O O . GLY A 1 94 ? 21.089 6.940 -5.043 1.00 67.25 94 GLY A O 1
ATOM 715 N N . SER A 1 95 ? 21.098 4.883 -5.911 1.00 67.25 95 SER A N 1
ATOM 716 C CA . SER A 1 95 ? 20.574 5.283 -7.222 1.00 67.25 95 SER A CA 1
ATOM 717 C C . SER A 1 95 ? 19.055 5.172 -7.251 1.00 67.25 95 SER A C 1
ATOM 719 O O . SER A 1 95 ? 18.499 4.177 -6.798 1.00 67.25 95 SER A O 1
ATOM 721 N N . ALA A 1 96 ? 18.369 6.156 -7.834 1.00 66.44 96 ALA A N 1
ATOM 722 C CA . ALA A 1 96 ? 16.910 6.141 -7.922 1.00 66.44 96 ALA A CA 1
ATOM 723 C C . ALA A 1 96 ? 16.380 4.900 -8.676 1.00 66.44 96 ALA A C 1
ATOM 725 O O . ALA A 1 96 ? 16.700 4.681 -9.845 1.00 66.44 96 ALA A O 1
ATOM 726 N N . LEU A 1 97 ? 15.505 4.134 -8.017 1.00 66.69 97 LEU A N 1
ATOM 727 C CA . LEU A 1 97 ? 14.873 2.910 -8.529 1.00 66.69 97 LEU A CA 1
ATOM 728 C C . LEU A 1 97 ? 13.720 3.168 -9.502 1.00 66.69 97 LEU A C 1
ATOM 730 O O . LEU A 1 97 ? 13.209 2.230 -10.107 1.00 66.69 97 LEU A O 1
ATOM 734 N N . LEU A 1 98 ? 13.257 4.408 -9.647 1.00 65.31 98 LEU A N 1
ATOM 735 C CA . LEU A 1 98 ? 12.109 4.730 -10.488 1.00 65.31 98 LEU A CA 1
ATOM 736 C C . LEU A 1 98 ? 12.388 5.983 -11.319 1.00 65.31 98 LEU A C 1
ATOM 738 O O . LEU A 1 98 ? 12.403 7.095 -10.801 1.00 65.31 98 LEU A O 1
ATOM 742 N N . CYS A 1 99 ? 12.561 5.814 -12.629 1.00 57.38 99 CYS A N 1
ATOM 743 C CA . CYS A 1 99 ? 12.734 6.934 -13.556 1.00 57.38 99 CYS A CA 1
ATOM 744 C C . CYS A 1 99 ? 11.393 7.437 -14.108 1.00 57.38 99 CYS A C 1
ATOM 746 O O . CYS A 1 99 ? 11.236 8.630 -14.358 1.00 57.38 99 CYS A O 1
ATOM 748 N N . CYS A 1 100 ? 10.417 6.546 -14.311 1.00 64.88 100 CYS A N 1
ATOM 749 C CA . CYS A 1 100 ? 9.067 6.927 -14.724 1.00 64.88 100 CYS A CA 1
ATOM 750 C C . CYS A 1 100 ? 8.010 5.929 -14.232 1.00 64.88 100 CYS A C 1
ATOM 752 O O . CYS A 1 100 ? 8.269 4.728 -14.163 1.00 64.88 100 CYS A O 1
ATOM 754 N N . LEU A 1 101 ? 6.815 6.445 -13.928 1.00 70.12 101 LEU A N 1
ATOM 755 C CA . LEU A 1 101 ? 5.587 5.676 -13.725 1.00 70.12 101 LEU A CA 1
ATOM 756 C C . LEU A 1 101 ? 4.611 6.082 -14.827 1.00 70.12 101 LEU A C 1
ATOM 758 O O . LEU A 1 101 ? 4.297 7.264 -14.964 1.00 70.12 101 LEU A O 1
ATOM 762 N N . THR A 1 102 ? 4.155 5.128 -15.626 1.00 73.25 102 THR A N 1
ATOM 763 C CA . THR A 1 102 ? 3.120 5.360 -16.634 1.00 73.25 102 THR A CA 1
ATOM 764 C C . THR A 1 102 ? 1.901 4.534 -16.285 1.00 73.25 102 THR A C 1
ATOM 766 O O . THR A 1 102 ? 2.000 3.326 -16.081 1.00 73.25 102 THR A O 1
ATOM 769 N N . ILE A 1 103 ? 0.766 5.215 -16.198 1.00 70.25 103 ILE A N 1
ATOM 770 C CA . ILE A 1 103 ? -0.519 4.638 -15.833 1.00 70.25 103 ILE A CA 1
ATOM 771 C C . ILE A 1 103 ? -1.404 4.751 -17.066 1.00 70.25 103 ILE A C 1
ATOM 773 O O . ILE A 1 103 ? -1.675 5.859 -17.532 1.00 70.25 103 ILE A O 1
ATOM 777 N N . TYR A 1 104 ? -1.819 3.609 -17.601 1.00 71.50 104 TYR A N 1
ATOM 778 C CA . TYR A 1 104 ? -2.805 3.541 -18.671 1.00 71.50 104 TYR A CA 1
ATOM 779 C C . TYR A 1 104 ? -4.128 3.070 -18.075 1.00 71.50 104 TYR A C 1
ATOM 781 O O . TYR A 1 104 ? -4.150 2.110 -17.308 1.00 71.50 104 TYR A O 1
ATOM 789 N N . SER A 1 105 ? -5.214 3.744 -18.439 1.00 69.50 105 SER A N 1
ATOM 790 C CA . SER A 1 105 ? -6.567 3.218 -18.292 1.00 69.50 105 SER A CA 1
ATOM 791 C C . SER A 1 105 ? -6.991 2.765 -19.680 1.00 69.50 105 SER A C 1
ATOM 793 O O . SER A 1 105 ? -7.007 3.584 -20.602 1.00 69.50 105 SER A O 1
ATOM 795 N N . ASP A 1 106 ? -7.237 1.469 -19.855 1.00 64.62 106 ASP A N 1
ATOM 796 C CA . ASP A 1 106 ? -7.882 1.006 -21.083 1.00 64.62 106 ASP A CA 1
ATOM 797 C C . ASP A 1 106 ? -9.377 1.358 -21.037 1.00 64.62 106 ASP A C 1
ATOM 799 O O . ASP A 1 106 ? -9.949 1.586 -19.966 1.00 64.62 106 ASP A O 1
ATOM 803 N N . HIS A 1 107 ? -10.025 1.382 -22.200 1.00 57.56 107 HIS A N 1
ATOM 804 C CA . HIS A 1 107 ? -11.460 1.642 -22.341 1.00 57.56 107 HIS A CA 1
ATOM 805 C C . HIS A 1 107 ? -12.342 0.674 -21.523 1.00 57.56 107 HIS A C 1
ATOM 807 O O . HIS A 1 107 ? -13.492 1.005 -21.241 1.00 57.56 107 HIS A O 1
ATOM 813 N N . ASP A 1 108 ? -11.779 -0.454 -21.080 1.00 61.88 108 ASP A N 1
ATOM 814 C CA . ASP A 1 108 ? -12.407 -1.472 -20.231 1.00 61.88 108 ASP A CA 1
ATOM 815 C C . ASP A 1 108 ? -12.221 -1.232 -18.715 1.00 61.88 108 ASP A C 1
ATOM 817 O O . ASP A 1 108 ? -12.369 -2.160 -17.927 1.00 61.88 108 ASP A O 1
ATOM 821 N N . LEU A 1 109 ? -11.888 -0.004 -18.286 1.00 61.22 109 LEU A N 1
ATOM 822 C CA . LEU A 1 109 ? -11.704 0.383 -16.871 1.00 61.22 109 LEU A CA 1
ATOM 823 C C . LEU A 1 109 ? -10.587 -0.374 -16.134 1.00 61.22 109 LEU A C 1
ATOM 825 O O . LEU A 1 109 ? -10.533 -0.355 -14.909 1.00 61.22 109 LEU A O 1
ATOM 829 N N . CYS A 1 110 ? -9.662 -0.985 -16.870 1.00 68.12 110 CYS A N 1
ATOM 830 C CA . CYS A 1 110 ? -8.530 -1.681 -16.283 1.00 68.12 110 CYS A CA 1
ATOM 831 C C . CYS A 1 110 ? -7.274 -0.793 -16.269 1.00 68.12 110 CYS A C 1
ATOM 833 O O . CYS A 1 110 ? -6.981 -0.062 -17.222 1.00 68.12 110 CYS A O 1
ATOM 835 N N . TRP A 1 111 ? -6.531 -0.851 -15.166 1.00 70.56 111 TRP A N 1
ATOM 836 C CA . TRP A 1 111 ? -5.322 -0.073 -14.927 1.00 70.56 111 TRP A CA 1
ATOM 837 C C . TRP A 1 111 ? -4.078 -0.902 -15.231 1.00 70.56 111 TRP A C 1
ATOM 839 O O . TRP A 1 111 ? -3.837 -1.948 -14.625 1.00 70.56 111 TRP A O 1
ATOM 849 N N . ASP A 1 112 ? -3.266 -0.404 -16.160 1.00 70.75 112 ASP A N 1
ATOM 850 C CA . ASP A 1 112 ? -1.956 -0.952 -16.498 1.00 70.75 112 ASP A CA 1
ATOM 851 C C . ASP A 1 112 ? -0.863 -0.003 -16.004 1.00 70.75 112 ASP A C 1
ATOM 853 O O . ASP A 1 112 ? -0.722 1.125 -16.487 1.00 70.75 112 ASP A O 1
ATOM 857 N N . ILE A 1 113 ? -0.082 -0.475 -15.032 1.00 74.50 113 ILE A N 1
ATOM 858 C CA . ILE A 1 113 ? 1.025 0.279 -14.452 1.00 74.50 113 ILE A CA 1
ATOM 859 C C . ILE A 1 113 ? 2.342 -0.243 -15.013 1.00 74.50 113 ILE A C 1
ATOM 861 O O . ILE A 1 113 ? 2.701 -1.415 -14.853 1.00 74.50 113 ILE A O 1
ATOM 865 N N . ARG A 1 114 ? 3.086 0.672 -15.637 1.00 77.00 114 ARG A N 1
ATOM 866 C CA . ARG A 1 114 ? 4.445 0.449 -16.131 1.00 77.00 114 ARG A CA 1
ATOM 867 C C . ARG A 1 114 ? 5.419 1.339 -15.398 1.00 77.00 114 ARG A C 1
ATOM 869 O O . ARG A 1 114 ? 5.140 2.515 -15.166 1.00 77.00 114 ARG A O 1
ATOM 876 N N . TRP A 1 115 ? 6.583 0.794 -15.090 1.00 73.75 115 TRP A N 1
ATOM 877 C CA . TRP A 1 115 ? 7.679 1.566 -14.538 1.00 73.75 115 TRP A CA 1
ATOM 878 C C . TRP A 1 115 ? 9.004 1.191 -15.175 1.00 73.75 115 TRP A C 1
ATOM 880 O O . TRP A 1 115 ? 9.221 0.054 -15.591 1.00 73.75 115 TRP A O 1
ATOM 890 N N . ARG A 1 116 ? 9.899 2.173 -15.279 1.00 67.88 116 ARG A N 1
ATOM 891 C CA . ARG A 1 116 ? 11.248 1.979 -15.819 1.00 67.88 116 ARG A CA 1
ATOM 892 C C . ARG A 1 116 ? 12.285 2.454 -14.822 1.00 67.88 116 ARG A C 1
ATOM 894 O O . ARG A 1 116 ? 12.081 3.479 -14.170 1.00 67.88 116 ARG A O 1
ATOM 901 N N . TYR A 1 117 ? 13.414 1.760 -14.787 1.00 65.69 117 TYR A N 1
ATOM 902 C CA . TYR A 1 117 ? 14.611 2.192 -14.076 1.00 65.69 117 TYR A CA 1
ATOM 903 C C . TYR A 1 117 ? 15.821 2.208 -15.004 1.00 65.69 117 TYR A C 1
ATOM 905 O O . TYR A 1 117 ? 15.907 1.420 -15.951 1.00 65.69 117 TYR A O 1
ATOM 913 N N . SER A 1 118 ? 16.740 3.146 -14.766 1.00 54.16 118 SER A N 1
ATOM 914 C CA . SER A 1 118 ? 18.060 3.111 -15.388 1.00 54.16 118 SER A CA 1
ATOM 915 C C . SER A 1 118 ? 18.996 2.339 -14.471 1.00 54.16 118 SER A C 1
ATOM 917 O O . SER A 1 118 ? 19.371 2.841 -13.413 1.00 54.16 118 SER A O 1
ATOM 919 N N . GLU A 1 119 ? 19.410 1.145 -14.880 1.00 53.34 119 GLU A N 1
ATOM 920 C CA . GLU A 1 119 ? 20.640 0.576 -14.337 1.00 53.34 119 GLU A CA 1
ATOM 921 C C . GLU A 1 119 ? 21.778 1.463 -14.857 1.00 53.34 119 GLU A C 1
ATOM 923 O O . GLU A 1 119 ? 22.150 1.408 -16.025 1.00 53.34 119 GLU A O 1
ATOM 928 N N . LEU A 1 120 ? 22.304 2.353 -14.012 1.00 47.50 120 LEU A N 1
ATOM 929 C CA . LEU A 1 120 ? 23.455 3.198 -14.357 1.00 47.50 120 LEU A CA 1
ATOM 930 C C . LEU A 1 120 ? 24.768 2.395 -14.438 1.00 47.50 120 LEU A C 1
ATOM 932 O O . LEU A 1 120 ? 25.844 2.978 -14.602 1.00 47.50 120 LEU A O 1
ATOM 936 N N . SER A 1 121 ? 24.712 1.060 -14.362 1.00 46.09 121 SER A N 1
ATOM 937 C CA . SER A 1 121 ? 25.874 0.203 -14.555 1.00 46.09 121 SER A CA 1
ATOM 938 C C . SER A 1 121 ? 26.211 0.098 -16.042 1.00 46.09 121 SER A C 1
ATOM 940 O O . SER A 1 121 ? 25.858 -0.855 -16.720 1.00 46.09 121 SER A O 1
ATOM 942 N N . ASN A 1 122 ? 26.985 1.074 -16.507 1.00 42.03 122 ASN A N 1
ATOM 943 C CA . ASN A 1 122 ? 27.655 1.147 -17.802 1.00 42.03 122 ASN A CA 1
ATOM 944 C C . ASN A 1 122 ? 26.821 1.647 -18.990 1.00 42.03 122 ASN A C 1
ATOM 946 O O . ASN A 1 122 ? 25.664 1.324 -19.217 1.00 42.03 122 ASN A O 1
ATOM 950 N N . ARG A 1 123 ? 27.509 2.479 -19.776 1.00 44.06 123 ARG A N 1
ATOM 951 C CA . ARG A 1 123 ? 27.051 3.381 -20.844 1.00 44.06 123 ARG A CA 1
ATOM 952 C C . ARG A 1 123 ? 26.292 2.757 -22.032 1.00 44.06 123 ARG A C 1
ATOM 954 O O . ARG A 1 123 ? 26.141 3.456 -23.025 1.00 44.06 123 ARG A O 1
ATOM 961 N N . ASN A 1 124 ? 25.812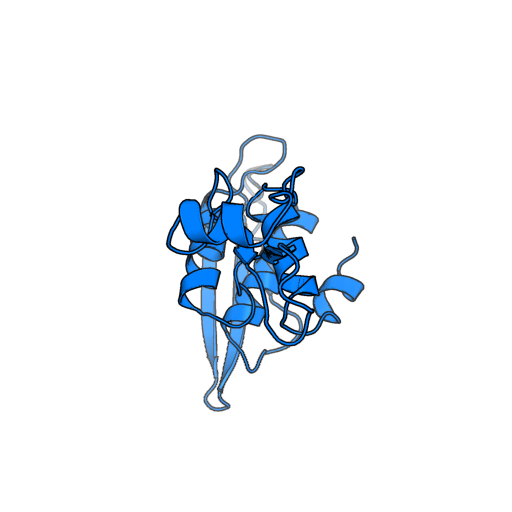 1.515 -21.962 1.00 49.25 124 ASN A N 1
ATOM 962 C CA . ASN A 1 124 ? 25.141 0.840 -23.080 1.00 49.25 124 ASN A CA 1
ATOM 963 C C . ASN A 1 124 ? 23.876 0.041 -22.721 1.00 49.25 124 ASN A C 1
ATOM 965 O O . ASN A 1 124 ? 23.277 -0.530 -23.632 1.00 49.25 124 ASN A O 1
ATOM 969 N N . ASP A 1 125 ? 23.430 0.011 -21.465 1.00 51.94 125 ASP A N 1
ATOM 970 C CA . ASP A 1 125 ? 22.318 -0.868 -21.097 1.00 51.94 125 ASP A CA 1
ATOM 971 C C . ASP A 1 125 ? 20.967 -0.145 -21.189 1.00 51.94 125 ASP A C 1
ATOM 973 O O . ASP A 1 125 ? 20.724 0.903 -20.588 1.00 51.94 125 ASP A O 1
ATOM 977 N N . GLY A 1 126 ? 20.095 -0.682 -22.048 1.00 55.41 126 GLY A N 1
ATOM 978 C CA . GLY A 1 126 ? 18.768 -0.140 -22.318 1.00 55.41 126 GLY A CA 1
ATOM 979 C C . GLY A 1 126 ? 17.894 -0.088 -21.064 1.00 55.41 126 GLY A C 1
ATOM 980 O O . GLY A 1 126 ? 18.031 -0.897 -20.150 1.00 55.41 126 GLY A O 1
ATOM 981 N N . HIS A 1 127 ? 16.958 0.861 -21.031 1.00 56.75 127 HIS A N 1
ATOM 982 C CA . HIS A 1 127 ? 15.958 0.954 -19.968 1.00 56.75 127 HIS A CA 1
ATOM 983 C C . HIS A 1 127 ? 15.240 -0.392 -19.779 1.00 56.75 127 HIS A C 1
ATOM 985 O O . HIS A 1 127 ? 14.607 -0.885 -20.716 1.00 56.75 127 HIS A O 1
ATOM 991 N N . LYS A 1 128 ? 15.293 -0.969 -18.571 1.00 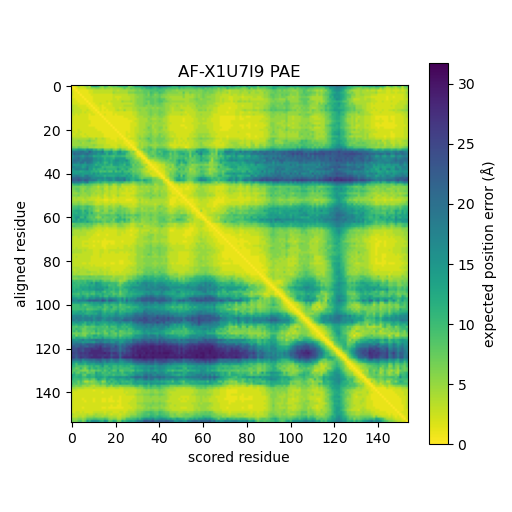65.31 128 LYS A N 1
ATOM 992 C CA . LYS A 1 128 ? 14.444 -2.114 -18.227 1.00 65.31 128 LYS A CA 1
ATOM 993 C C . LYS A 1 128 ? 13.058 -1.593 -17.880 1.00 65.31 128 LYS A C 1
ATOM 995 O O . LYS A 1 128 ? 12.878 -0.825 -16.936 1.00 65.31 128 LYS A O 1
ATOM 1000 N N . GLU A 1 129 ? 12.085 -1.988 -18.690 1.00 69.12 129 GLU A N 1
ATOM 1001 C CA . GLU A 1 129 ? 10.676 -1.702 -18.460 1.00 69.12 129 GLU A CA 1
ATOM 1002 C C . GLU A 1 129 ? 10.030 -2.875 -17.733 1.00 69.12 129 GLU A C 1
ATOM 1004 O O . GLU A 1 129 ? 10.066 -4.015 -18.195 1.00 69.12 129 GLU A O 1
ATOM 1009 N N . HIS A 1 130 ? 9.434 -2.572 -16.586 1.00 71.50 130 HIS A N 1
ATOM 1010 C CA . HIS A 1 130 ? 8.603 -3.488 -15.828 1.00 71.50 130 HIS A CA 1
ATOM 1011 C C . HIS A 1 130 ? 7.150 -3.090 -15.986 1.00 71.50 130 HIS A C 1
ATOM 1013 O O . HIS A 1 130 ? 6.795 -1.915 -16.095 1.00 71.50 130 HIS A O 1
ATOM 1019 N N . ARG A 1 131 ? 6.306 -4.109 -16.018 1.00 74.56 131 ARG A N 1
ATOM 1020 C CA . ARG A 1 131 ? 4.869 -3.979 -16.190 1.00 74.56 131 ARG A CA 1
ATOM 1021 C C . ARG A 1 131 ? 4.195 -4.971 -15.260 1.00 74.56 131 ARG A C 1
ATOM 1023 O O . ARG A 1 131 ? 4.693 -6.090 -15.089 1.00 74.56 131 ARG A O 1
ATOM 1030 N N . LEU A 1 132 ? 3.070 -4.575 -14.671 1.00 69.94 132 LEU A N 1
ATOM 1031 C CA . LEU A 1 132 ? 2.218 -5.538 -13.985 1.00 69.94 132 LEU A CA 1
ATOM 1032 C C . LEU A 1 132 ? 1.760 -6.619 -14.983 1.00 69.94 132 LEU A C 1
ATOM 1034 O O . LEU A 1 132 ? 1.367 -6.300 -16.101 1.00 69.94 132 LEU A O 1
ATOM 1038 N N . PRO A 1 133 ? 1.826 -7.912 -14.624 1.00 66.12 133 PRO A N 1
ATOM 1039 C CA . PRO A 1 133 ? 1.492 -8.992 -15.555 1.00 66.12 133 PRO A CA 1
ATOM 1040 C C . PRO A 1 133 ? 0.006 -9.022 -15.938 1.00 66.12 133 PRO A C 1
ATOM 1042 O O . PRO A 1 133 ? -0.357 -9.673 -16.913 1.00 66.12 133 PRO A O 1
ATOM 1045 N N . THR A 1 134 ? -0.837 -8.329 -15.176 1.00 66.62 134 THR A N 1
ATOM 1046 C CA . THR A 1 134 ? -2.286 -8.252 -15.343 1.00 66.62 134 THR A CA 1
ATOM 1047 C C . THR A 1 134 ? -2.748 -6.813 -15.151 1.00 66.62 134 THR A C 1
ATOM 1049 O O . THR A 1 134 ? -2.132 -6.057 -14.396 1.00 66.62 134 THR A O 1
ATOM 1052 N N . CYS A 1 135 ? -3.827 -6.445 -15.837 1.00 70.12 135 CYS A N 1
ATOM 1053 C CA . CYS A 1 135 ? -4.542 -5.204 -15.576 1.00 70.12 135 CYS A CA 1
ATOM 1054 C C . CYS A 1 135 ? -5.372 -5.363 -14.291 1.00 70.12 135 CYS A C 1
ATOM 1056 O O . CYS A 1 135 ? -5.788 -6.477 -13.971 1.00 70.12 135 CYS A O 1
ATOM 1058 N N . TYR A 1 136 ? -5.587 -4.271 -13.563 1.00 73.00 136 TYR A N 1
ATOM 1059 C CA . TYR A 1 136 ? -6.340 -4.267 -12.305 1.00 73.00 136 TYR A CA 1
ATOM 1060 C C . TYR A 1 136 ? -7.579 -3.396 -12.430 1.00 73.00 136 TYR A C 1
ATOM 1062 O O . TYR A 1 136 ? -7.502 -2.325 -13.028 1.00 73.00 136 TYR A O 1
ATOM 1070 N N . ASP A 1 137 ? -8.684 -3.825 -11.834 1.00 76.62 137 ASP A N 1
ATOM 1071 C CA . ASP A 1 137 ? -9.920 -3.039 -11.824 1.00 76.62 137 ASP A CA 1
ATOM 1072 C C . ASP A 1 137 ? -9.770 -1.813 -10.903 1.00 76.62 137 ASP A C 1
ATOM 1074 O O . ASP A 1 137 ? -10.167 -0.702 -11.258 1.00 76.62 137 ASP A O 1
ATOM 1078 N N . ASP A 1 138 ? -9.077 -1.983 -9.770 1.00 83.62 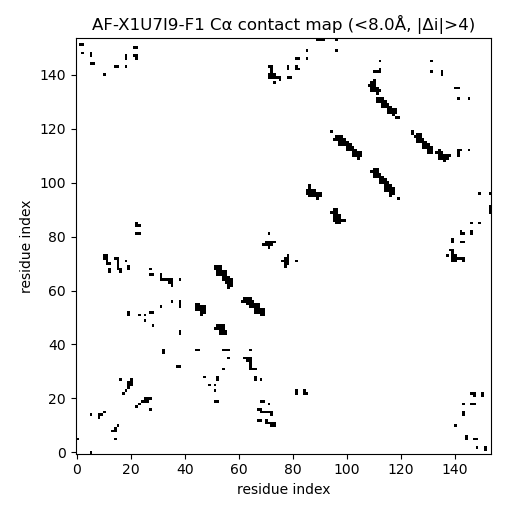138 ASP A N 1
ATOM 1079 C CA . ASP A 1 138 ? -8.833 -0.921 -8.795 1.00 83.62 138 ASP A CA 1
ATOM 1080 C C . ASP A 1 138 ? -7.423 -0.321 -8.908 1.00 83.62 138 ASP A C 1
ATOM 1082 O O . ASP A 1 138 ? -6.389 -0.965 -8.701 1.00 83.62 138 ASP A O 1
ATOM 1086 N N . PHE A 1 139 ? -7.379 0.982 -9.193 1.00 84.94 139 PHE A N 1
ATOM 1087 C CA . PHE A 1 139 ? -6.132 1.738 -9.314 1.00 84.94 139 PHE A CA 1
ATOM 1088 C C . PHE A 1 139 ? -5.274 1.758 -8.030 1.00 84.94 139 PHE A C 1
ATOM 1090 O O . PHE A 1 139 ? -4.055 1.575 -8.137 1.00 84.94 139 PHE A O 1
ATOM 1097 N N . PRO A 1 140 ? -5.843 1.945 -6.818 1.00 91.50 140 PRO A N 1
ATOM 1098 C CA . PRO A 1 140 ? -5.068 1.929 -5.573 1.00 91.50 140 PRO A CA 1
ATOM 1099 C C . PRO A 1 140 ? -4.360 0.587 -5.326 1.00 91.50 140 PRO A C 1
ATOM 1101 O O . PRO A 1 140 ? -3.189 0.557 -4.937 1.00 91.50 140 PRO A O 1
ATOM 1104 N N . GLU A 1 141 ? -5.030 -0.528 -5.623 1.00 91.88 141 GLU A N 1
ATOM 1105 C CA . GLU A 1 141 ? -4.456 -1.871 -5.517 1.00 91.88 141 GLU A CA 1
ATOM 1106 C C . GLU A 1 141 ? -3.265 -2.039 -6.468 1.00 91.88 141 GLU A C 1
ATOM 1108 O O . GLU A 1 141 ? -2.189 -2.495 -6.061 1.00 91.88 141 GLU A O 1
ATOM 1113 N N . ALA A 1 142 ? -3.429 -1.609 -7.721 1.00 88.94 142 ALA A N 1
ATOM 1114 C CA . ALA A 1 142 ? -2.380 -1.669 -8.729 1.00 88.94 142 ALA A CA 1
ATOM 1115 C C . ALA A 1 142 ? -1.124 -0.901 -8.286 1.00 88.94 142 ALA A C 1
ATOM 1117 O O . ALA A 1 142 ? -0.008 -1.417 -8.412 1.00 88.94 142 ALA A O 1
ATOM 1118 N N . ILE A 1 143 ? -1.294 0.310 -7.731 1.00 89.81 143 ILE A N 1
ATOM 1119 C CA . ILE A 1 143 ? -0.191 1.116 -7.179 1.00 89.81 143 ILE A CA 1
ATOM 1120 C C . ILE A 1 143 ? 0.546 0.327 -6.095 1.00 89.81 143 ILE A C 1
ATOM 1122 O O . ILE A 1 143 ? 1.772 0.215 -6.137 1.00 89.81 143 ILE A O 1
ATOM 1126 N N . CYS A 1 144 ? -0.192 -0.240 -5.141 1.00 91.81 144 CYS A N 1
ATOM 1127 C CA . CYS A 1 144 ? 0.375 -0.972 -4.011 1.00 91.81 144 CYS A CA 1
ATOM 1128 C C . CYS A 1 144 ? 1.202 -2.179 -4.460 1.00 91.81 144 CYS A C 1
ATOM 1130 O O . CYS A 1 144 ? 2.342 -2.361 -4.023 1.00 91.81 144 CYS A O 1
ATOM 1132 N N . LYS A 1 145 ? 0.658 -2.981 -5.381 1.00 91.38 145 LYS A N 1
ATOM 1133 C CA . LYS A 1 145 ? 1.359 -4.146 -5.930 1.00 91.38 145 LYS A CA 1
ATOM 1134 C C . LYS A 1 145 ? 2.587 -3.736 -6.732 1.00 91.38 145 LYS A C 1
ATOM 1136 O O . LYS A 1 145 ? 3.645 -4.334 -6.551 1.00 91.38 145 LYS A O 1
ATOM 1141 N N . ALA A 1 146 ? 2.490 -2.699 -7.565 1.00 88.06 146 ALA A N 1
ATOM 1142 C CA . ALA A 1 146 ? 3.643 -2.174 -8.293 1.00 88.06 146 ALA A CA 1
ATOM 1143 C C . ALA A 1 146 ? 4.754 -1.721 -7.332 1.00 88.06 146 ALA A C 1
ATOM 1145 O O . ALA A 1 146 ? 5.908 -2.102 -7.510 1.00 88.06 146 ALA A O 1
ATOM 1146 N N . ALA A 1 147 ? 4.408 -0.989 -6.271 1.00 88.69 147 ALA A N 1
ATOM 1147 C CA . ALA A 1 147 ? 5.363 -0.507 -5.276 1.00 88.69 147 ALA A CA 1
ATOM 1148 C C . ALA A 1 147 ? 6.122 -1.640 -4.574 1.00 88.69 147 ALA A C 1
ATOM 1150 O O . ALA A 1 147 ? 7.348 -1.596 -4.446 1.00 88.69 147 ALA A O 1
ATOM 1151 N N . LEU A 1 148 ? 5.401 -2.681 -4.156 1.00 90.12 148 LEU A N 1
ATOM 1152 C CA . LEU A 1 148 ? 5.989 -3.853 -3.512 1.00 90.12 148 LEU A CA 1
ATOM 1153 C C . LEU A 1 148 ? 6.892 -4.644 -4.465 1.00 90.12 148 LEU A C 1
ATOM 1155 O O . LEU A 1 148 ? 7.962 -5.103 -4.068 1.00 90.12 148 LEU A O 1
ATOM 1159 N N . LEU A 1 149 ? 6.493 -4.774 -5.732 1.00 87.19 149 LEU A N 1
ATOM 1160 C CA . LEU A 1 149 ? 7.307 -5.436 -6.751 1.00 87.19 149 LEU A CA 1
ATOM 1161 C C . LEU A 1 149 ? 8.574 -4.649 -7.086 1.00 87.19 149 LEU A C 1
ATOM 1163 O O . LEU A 1 149 ? 9.619 -5.265 -7.283 1.00 87.19 149 LEU A O 1
ATOM 1167 N N . THR A 1 150 ? 8.510 -3.316 -7.108 1.00 81.62 150 THR A N 1
ATOM 1168 C CA . THR A 1 150 ? 9.697 -2.465 -7.266 1.00 81.62 150 THR A CA 1
ATOM 1169 C C . THR A 1 150 ? 10.687 -2.696 -6.133 1.00 81.62 150 THR A C 1
ATOM 1171 O O . THR A 1 150 ? 11.873 -2.863 -6.398 1.00 81.62 150 THR A O 1
ATOM 1174 N N . LYS A 1 151 ? 10.210 -2.803 -4.886 1.00 81.62 151 LYS A N 1
ATOM 1175 C CA . LYS A 1 151 ? 11.075 -3.095 -3.735 1.00 81.62 151 LYS A CA 1
ATOM 1176 C C . LYS A 1 151 ? 11.727 -4.481 -3.805 1.00 81.62 151 LYS A C 1
ATOM 1178 O O . LYS A 1 151 ? 12.832 -4.649 -3.320 1.00 81.62 151 LYS A O 1
ATOM 1183 N N . LEU A 1 152 ? 11.058 -5.478 -4.389 1.00 79.44 152 LEU A N 1
ATOM 1184 C CA . LEU A 1 152 ? 11.660 -6.802 -4.597 1.00 79.44 152 LEU A CA 1
ATOM 1185 C C . LEU A 1 152 ? 12.696 -6.839 -5.727 1.00 79.44 152 LEU A C 1
ATOM 1187 O O . LEU A 1 152 ? 13.471 -7.791 -5.794 1.00 79.44 152 LEU A O 1
ATOM 1191 N N . ALA A 1 153 ? 12.646 -5.881 -6.653 1.00 68.19 153 ALA A N 1
ATOM 1192 C CA . ALA A 1 153 ? 13.512 -5.847 -7.826 1.00 68.19 153 ALA A CA 1
ATOM 1193 C C . ALA A 1 153 ? 14.809 -5.047 -7.614 1.00 68.19 153 ALA A C 1
ATOM 1195 O O . ALA A 1 153 ? 15.747 -5.259 -8.382 1.00 68.19 153 ALA A O 1
ATOM 1196 N N . GLY A 1 154 ? 14.836 -4.135 -6.635 1.00 59.25 154 GLY A N 1
ATOM 1197 C CA . GLY A 1 154 ? 16.022 -3.377 -6.211 1.00 59.25 154 GLY A CA 1
ATOM 1198 C C . GLY A 1 154 ? 16.760 -4.052 -5.065 1.00 59.25 154 GLY A C 1
ATOM 1199 O O . GLY A 1 154 ? 18.007 -3.971 -5.059 1.00 59.25 154 GLY A O 1
#

pLDDT: mean 79.03, std 13.17, range [42.03, 96.69]

Mean predicted aligned error: 8.73 Å

Foldseek 3Di:
DDLVVLLPDDQDQVLLQCCCCQQVVDHFDPDFDPALVVQVVVDDWDADPSRQWTFFQDVVVVRDTDITGPRQQADPVNVVVSVVSLQCDADPVRHRLFPDWDWDQDPVQWIKIKTWDDPPPDDDDDIDIDIDPDTHNGPSNRSSSVSVVSSVVD

Solvent-accessible surface area (backbone atoms only — not comparable to full-atom values): 8950 Å² total; per-residue (Å²): 140,58,74,69,60,58,71,70,54,61,72,40,70,74,46,14,44,46,40,26,34,70,70,69,65,45,67,87,77,86,78,64,58,93,42,50,64,59,47,61,73,68,44,78,71,47,58,44,98,88,56,48,30,35,43,43,63,41,77,95,66,73,38,48,48,38,80,40,50,46,54,23,25,76,32,56,81,55,24,47,60,52,57,58,45,42,56,69,33,53,31,95,83,70,46,59,57,36,73,47,80,47,79,43,73,47,98,82,59,29,33,43,51,34,39,30,28,66,66,83,80,54,102,79,61,72,74,52,76,45,60,60,95,60,68,28,75,49,60,21,30,46,52,47,47,51,49,55,52,51,64,74,73,88

Nearest PDB structures (foldseek):
  2ya3-assembly1_B  TM=4.972E-01  e=3.311E+00  Homo sapiens
  5iso-assembly2_D  TM=6.079E-01  e=9.094E+00  Homo sapiens
  6j7m-assembly1_M  TM=4.772E-01  e=9.651E+00  Pseudomonas aeruginosa PAO1
  5iso-assembly1_B  TM=2.738E-01  e=5.653E+00  Homo sapiens

InterPro domains:
  IPR028985 Bacillus phage protein-like [G3DSA:3.30.2120.10] (3-153)